Protein AF-A0AAW9LDX0-F1 (afdb_monomer_lite)

Structure (mmCIF, N/CA/C/O backbone):
data_AF-A0AAW9LDX0-F1
#
_entry.id   AF-A0AAW9LDX0-F1
#
loop_
_atom_site.group_PDB
_atom_site.id
_atom_site.type_symbol
_atom_site.label_atom_id
_atom_site.label_alt_id
_atom_site.label_comp_id
_atom_site.label_asym_id
_atom_site.label_entity_id
_atom_site.label_seq_id
_atom_site.pdbx_PDB_ins_code
_atom_site.Cartn_x
_atom_site.Cartn_y
_atom_site.Cartn_z
_atom_site.occupancy
_atom_site.B_iso_or_equiv
_atom_site.auth_seq_id
_atom_site.auth_comp_id
_atom_site.auth_asym_id
_atom_site.auth_atom_id
_atom_site.pdbx_PDB_model_num
ATOM 1 N N . MET A 1 1 ? -12.150 11.371 0.665 1.00 68.31 1 MET A N 1
ATOM 2 C CA . MET A 1 1 ? -12.452 10.011 1.153 1.00 68.31 1 MET A CA 1
ATOM 3 C C . MET A 1 1 ? -11.305 9.589 2.047 1.00 68.31 1 MET A C 1
ATOM 5 O O . MET A 1 1 ? -10.170 9.902 1.696 1.00 68.31 1 MET A O 1
ATOM 9 N N . HIS A 1 2 ? -11.597 9.000 3.203 1.00 87.31 2 HIS A N 1
ATOM 10 C CA . HIS A 1 2 ? -10.566 8.363 4.020 1.00 87.31 2 HIS A CA 1
ATOM 11 C C . HIS A 1 2 ? -10.265 6.998 3.393 1.00 87.31 2 HIS A C 1
ATOM 13 O O . HIS A 1 2 ? -11.224 6.337 2.998 1.00 87.31 2 HIS A O 1
ATOM 19 N N . PRO A 1 3 ? -8.991 6.621 3.217 1.00 92.31 3 PRO A N 1
ATOM 20 C CA . PRO A 1 3 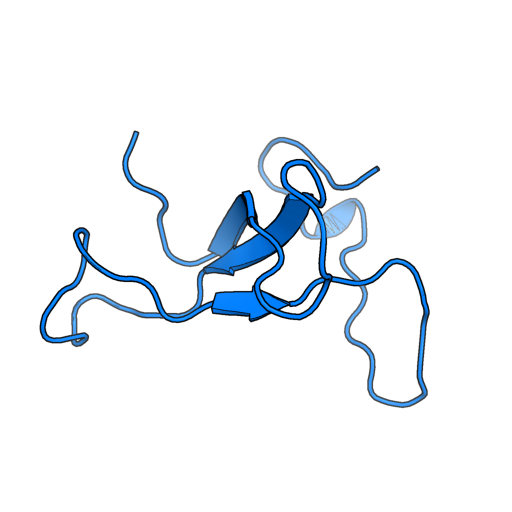? -8.643 5.296 2.726 1.00 92.31 3 PRO A CA 1
ATOM 21 C C . PRO A 1 3 ? -9.167 4.205 3.660 1.00 92.31 3 PRO A C 1
ATOM 23 O O . PRO A 1 3 ? -9.071 4.339 4.879 1.00 92.31 3 PRO A O 1
ATOM 26 N N . GLU A 1 4 ? -9.667 3.117 3.096 1.00 93.75 4 GLU A N 1
ATOM 27 C CA . GLU A 1 4 ? -10.090 1.931 3.838 1.00 93.75 4 GLU A CA 1
ATOM 28 C C . GLU A 1 4 ? -9.061 0.801 3.700 1.00 93.75 4 GLU A C 1
ATOM 30 O O . GLU A 1 4 ? -8.146 0.836 2.871 1.00 93.75 4 GLU A O 1
ATOM 35 N N . ARG A 1 5 ? -9.178 -0.233 4.539 1.00 95.75 5 ARG A N 1
ATOM 36 C CA . ARG A 1 5 ? -8.298 -1.403 4.456 1.00 95.75 5 ARG A CA 1
ATOM 37 C C . ARG A 1 5 ? -8.444 -2.077 3.091 1.00 95.75 5 ARG A C 1
ATOM 39 O O . ARG A 1 5 ? -9.513 -2.578 2.767 1.00 95.75 5 ARG A O 1
ATOM 46 N N . GLY A 1 6 ? -7.340 -2.195 2.359 1.00 95.81 6 GLY A N 1
ATOM 47 C CA . GLY A 1 6 ? -7.325 -2.714 0.988 1.00 95.81 6 GLY A CA 1
ATOM 48 C C . GLY A 1 6 ? -7.131 -1.629 -0.070 1.00 95.81 6 GLY A C 1
ATOM 49 O O . GLY A 1 6 ? -6.671 -1.946 -1.167 1.00 95.81 6 GLY A O 1
ATOM 50 N N . ASP A 1 7 ? -7.365 -0.359 0.268 1.00 95.62 7 ASP A N 1
ATOM 51 C CA . ASP A 1 7 ? -7.103 0.742 -0.651 1.00 95.62 7 ASP A CA 1
ATOM 52 C C . ASP A 1 7 ? -5.607 0.891 -0.926 1.00 95.62 7 ASP A C 1
ATOM 54 O O . ASP A 1 7 ? -4.751 0.751 -0.042 1.00 95.62 7 ASP A O 1
ATOM 58 N N . VAL A 1 8 ? -5.296 1.256 -2.170 1.00 95.69 8 VAL A N 1
ATOM 59 C CA . VAL A 1 8 ? -3.952 1.664 -2.570 1.00 95.69 8 VAL A CA 1
ATOM 60 C C . VAL A 1 8 ? -3.928 3.156 -2.851 1.00 95.69 8 VAL A C 1
ATOM 62 O O . VAL A 1 8 ? -4.607 3.657 -3.745 1.00 95.69 8 VAL A O 1
ATOM 65 N N . VAL A 1 9 ? -3.091 3.872 -2.104 1.00 94.38 9 VAL A N 1
ATOM 66 C CA . VAL A 1 9 ? -2.980 5.333 -2.167 1.00 94.38 9 VAL A CA 1
ATOM 67 C C . VAL A 1 9 ? -1.591 5.765 -2.613 1.00 94.38 9 VAL A C 1
ATOM 69 O O . VAL A 1 9 ? -0.591 5.122 -2.296 1.00 94.38 9 VAL A O 1
ATOM 72 N N . ARG A 1 10 ? -1.498 6.888 -3.332 1.00 92.19 10 ARG A N 1
ATOM 73 C CA . ARG A 1 10 ? -0.209 7.549 -3.574 1.00 92.19 10 ARG A CA 1
ATOM 74 C C . ARG A 1 10 ? 0.096 8.504 -2.435 1.00 92.19 10 ARG A C 1
ATOM 76 O O . ARG A 1 10 ? -0.703 9.383 -2.131 1.00 92.19 10 ARG A O 1
ATOM 83 N N . SER A 1 11 ? 1.269 8.343 -1.841 1.00 91.44 11 SER A N 1
ATOM 84 C CA . SER A 1 11 ? 1.769 9.235 -0.797 1.00 91.44 11 SER A CA 1
ATOM 85 C C . SER A 1 11 ? 3.287 9.358 -0.889 1.00 91.44 11 SER A C 1
ATOM 87 O O . SER A 1 11 ? 3.938 8.600 -1.620 1.00 91.44 11 SER A O 1
ATOM 89 N N . THR A 1 12 ? 3.845 10.322 -0.164 1.00 90.94 12 THR A N 1
ATOM 90 C CA . THR A 1 12 ? 5.282 10.592 -0.084 1.00 90.94 12 THR A CA 1
ATOM 91 C C . THR A 1 12 ? 6.064 9.323 0.261 1.00 90.94 12 THR A C 1
ATOM 93 O O . THR A 1 12 ? 5.650 8.533 1.107 1.00 90.94 12 THR A O 1
ATOM 96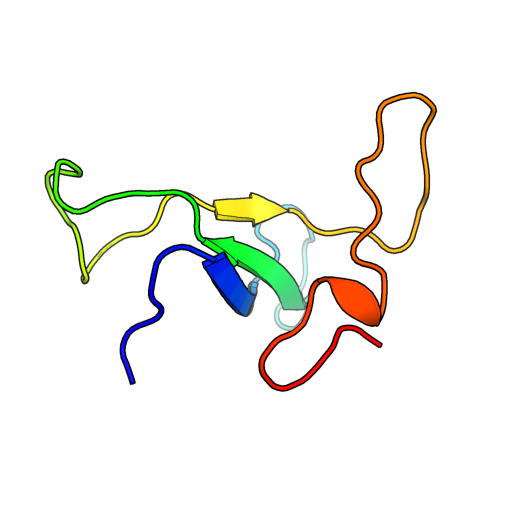 N N . ASP A 1 13 ? 7.196 9.115 -0.407 1.00 90.94 13 ASP A N 1
ATOM 97 C CA . ASP A 1 13 ? 8.165 8.062 -0.111 1.00 90.94 13 ASP A CA 1
ATOM 98 C C . ASP A 1 13 ? 9.188 8.589 0.911 1.00 90.94 13 ASP A C 1
ATOM 100 O O . ASP A 1 13 ? 10.083 9.347 0.531 1.00 90.94 13 ASP A O 1
ATOM 104 N N . PRO A 1 14 ? 9.095 8.209 2.199 1.00 87.31 14 PRO A N 1
ATOM 105 C CA . PRO A 1 14 ? 9.981 8.729 3.236 1.00 87.31 14 PRO A CA 1
ATOM 106 C C . PRO A 1 14 ? 11.424 8.223 3.090 1.00 87.31 14 PRO A C 1
ATOM 108 O O . PRO A 1 14 ? 12.313 8.703 3.791 1.00 87.31 14 PRO A O 1
ATOM 111 N N . PHE A 1 15 ? 11.673 7.258 2.197 1.00 85.94 15 PHE A N 1
ATOM 112 C CA . PHE A 1 15 ? 12.986 6.648 1.992 1.00 85.94 15 PHE A CA 1
ATOM 113 C C . PHE A 1 15 ? 13.776 7.277 0.840 1.00 85.94 15 PHE A C 1
ATOM 115 O O . PHE A 1 15 ? 14.928 6.897 0.617 1.00 85.94 15 PHE A O 1
ATOM 122 N N . LYS A 1 16 ? 13.198 8.236 0.104 1.00 81.94 16 LYS A N 1
ATOM 123 C CA . LYS A 1 16 ? 13.910 8.978 -0.943 1.00 81.94 16 LYS A CA 1
ATOM 124 C C . LYS A 1 16 ? 14.084 10.439 -0.550 1.00 81.94 16 LYS A C 1
ATOM 126 O O . LYS A 1 16 ? 13.149 11.104 -0.124 1.00 81.94 16 LYS A O 1
ATOM 131 N N . LEU A 1 17 ? 15.304 10.942 -0.723 1.00 74.81 17 LEU A N 1
ATOM 132 C CA . LEU A 1 17 ? 15.623 12.353 -0.527 1.00 74.81 17 LEU A CA 1
ATOM 133 C C . LEU A 1 17 ? 15.158 13.153 -1.756 1.00 74.81 17 LEU A C 1
ATOM 135 O O . LEU A 1 17 ? 15.567 12.846 -2.874 1.00 74.81 17 LEU A O 1
ATOM 139 N N . GLY A 1 18 ? 14.324 14.174 -1.544 1.00 65.75 18 GLY A N 1
ATOM 140 C CA . GLY A 1 18 ? 13.778 15.044 -2.596 1.00 65.75 18 GLY A CA 1
ATOM 141 C C . GLY A 1 18 ? 12.250 15.139 -2.534 1.00 65.75 18 GLY A C 1
ATOM 142 O O . GLY A 1 18 ? 11.577 14.143 -2.292 1.00 65.75 18 GLY A O 1
ATOM 143 N N . ALA A 1 19 ? 11.711 16.345 -2.731 1.00 59.25 19 ALA A N 1
ATOM 144 C CA . ALA A 1 19 ? 10.343 16.719 -2.351 1.00 59.25 19 ALA A CA 1
ATOM 145 C C . ALA A 1 19 ? 9.204 15.982 -3.089 1.00 59.25 19 ALA A C 1
ATOM 147 O O . ALA A 1 19 ? 8.070 16.037 -2.627 1.00 59.25 19 ALA A O 1
ATOM 148 N N . ASP A 1 20 ? 9.491 15.251 -4.171 1.00 68.25 20 ASP A N 1
ATOM 149 C CA . ASP A 1 20 ? 8.453 14.787 -5.106 1.00 68.25 20 ASP A CA 1
ATOM 150 C C . ASP A 1 20 ? 8.443 13.272 -5.354 1.00 68.25 20 ASP A C 1
ATOM 152 O O . ASP A 1 20 ? 7.778 12.786 -6.273 1.00 68.25 20 ASP A O 1
ATOM 156 N N . SER A 1 21 ? 9.161 12.481 -4.550 1.00 83.44 21 SER A N 1
ATOM 157 C CA . SER A 1 21 ? 9.046 11.027 -4.671 1.00 83.44 21 SER A CA 1
ATOM 158 C C . SER A 1 21 ? 7.747 10.552 -4.029 1.00 83.44 21 SER A C 1
ATOM 160 O O . SER A 1 21 ? 7.663 10.427 -2.810 1.00 83.44 21 SER A O 1
ATOM 162 N N . GLN A 1 22 ? 6.746 10.234 -4.846 1.00 89.62 22 GLN A N 1
ATOM 163 C CA . GLN A 1 22 ? 5.564 9.492 -4.412 1.00 89.62 22 GLN A CA 1
ATOM 164 C C . GLN A 1 22 ? 5.703 8.008 -4.738 1.00 89.62 22 GLN A C 1
ATOM 166 O O . GLN A 1 22 ? 6.304 7.622 -5.745 1.00 89.62 22 GLN A O 1
ATOM 171 N N . ARG A 1 23 ? 5.085 7.168 -3.911 1.00 91.81 23 ARG A N 1
ATOM 172 C CA . ARG A 1 23 ? 4.941 5.733 -4.168 1.00 91.81 23 ARG A CA 1
ATOM 173 C C . ARG A 1 23 ? 3.521 5.262 -3.827 1.00 91.81 23 ARG A C 1
ATOM 175 O O . ARG A 1 23 ? 2.855 5.921 -3.026 1.00 91.81 23 ARG A O 1
ATOM 182 N N . PRO A 1 24 ? 3.044 4.151 -4.412 1.00 94.75 24 PRO A N 1
ATOM 183 C CA . PRO A 1 24 ? 1.805 3.524 -3.975 1.00 94.75 24 PRO A CA 1
ATOM 184 C C . PRO A 1 24 ? 1.998 2.787 -2.641 1.00 94.75 24 PRO A C 1
ATOM 186 O O . PRO A 1 24 ? 3.044 2.168 -2.398 1.00 94.75 24 PRO A O 1
ATOM 189 N N . TRP A 1 25 ? 0.975 2.842 -1.796 1.00 95.19 25 TRP A N 1
ATOM 190 C CA . TRP A 1 25 ? 0.930 2.250 -0.463 1.00 95.19 25 TRP A CA 1
ATOM 191 C C . TRP A 1 25 ? -0.389 1.509 -0.267 1.00 95.19 25 TRP A C 1
ATOM 193 O O . TRP A 1 25 ? -1.442 2.109 -0.455 1.00 95.19 25 TRP A O 1
ATOM 203 N N . LEU A 1 26 ? -0.326 0.235 0.118 1.00 96.31 26 LEU A N 1
ATOM 204 C CA . LEU A 1 26 ? -1.500 -0.573 0.453 1.00 96.31 26 LEU A CA 1
ATOM 205 C C . LEU A 1 26 ? -1.851 -0.396 1.930 1.00 96.31 26 LEU A C 1
ATOM 207 O O . LEU A 1 26 ? -1.027 -0.726 2.785 1.00 96.31 26 LEU A O 1
ATOM 211 N N . VAL A 1 27 ? -3.055 0.080 2.230 1.00 96.25 27 VAL A N 1
ATOM 212 C CA . VAL A 1 27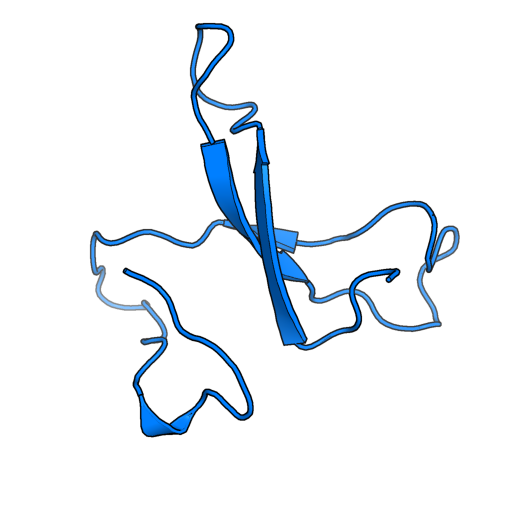 ? -3.557 0.241 3.601 1.00 96.25 27 VAL A CA 1
ATOM 213 C C . VAL A 1 27 ? -3.902 -1.125 4.201 1.00 96.25 27 VAL A C 1
ATOM 215 O O . VAL A 1 27 ? -4.663 -1.894 3.611 1.00 96.25 27 VAL A O 1
ATOM 218 N N . VAL A 1 28 ? -3.350 -1.439 5.379 1.00 96.62 28 VAL A N 1
ATOM 219 C CA . VAL A 1 28 ? -3.530 -2.750 6.036 1.00 96.62 28 VAL A CA 1
ATOM 220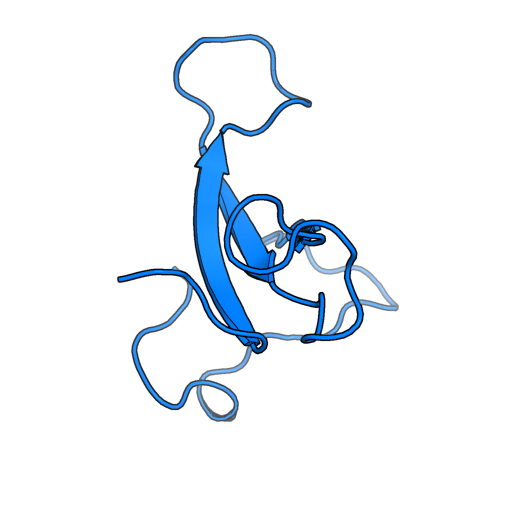 C C . VAL A 1 28 ? -4.045 -2.685 7.474 1.00 96.62 28 VAL A C 1
ATOM 222 O O . VAL A 1 28 ? -4.430 -3.734 8.003 1.00 96.62 28 VAL A O 1
ATOM 225 N N . ASN A 1 29 ? -4.070 -1.505 8.112 1.00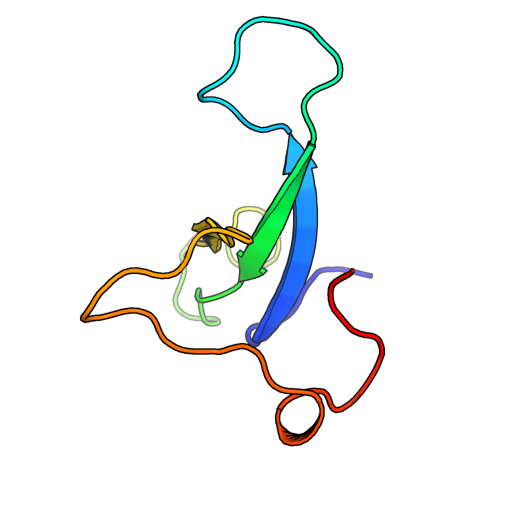 94.81 29 ASN A N 1
ATOM 226 C CA . ASN A 1 29 ? -4.694 -1.364 9.431 1.00 94.81 29 ASN A CA 1
ATOM 227 C C . ASN A 1 29 ? -6.192 -1.678 9.370 1.00 94.81 29 ASN A C 1
ATOM 229 O O . ASN A 1 29 ? -6.825 -1.607 8.322 1.00 94.81 29 ASN A O 1
ATOM 233 N N . ASN A 1 30 ? -6.735 -2.070 10.514 1.00 93.25 30 ASN A N 1
ATOM 234 C CA . ASN A 1 30 ? -8.161 -2.265 10.729 1.00 93.25 30 ASN A CA 1
ATOM 235 C C . ASN A 1 30 ? -8.644 -1.288 11.813 1.00 93.25 30 ASN A C 1
ATOM 237 O O . ASN A 1 30 ? -7.838 -0.583 12.422 1.00 93.25 30 ASN A O 1
ATOM 241 N N . GLU A 1 31 ? -9.937 -1.341 12.119 1.00 91.38 31 GLU A N 1
ATOM 242 C CA . GLU A 1 31 ? -10.603 -0.487 13.115 1.00 91.38 31 GLU A CA 1
ATOM 243 C C . GLU A 1 31 ? -10.057 -0.640 14.549 1.00 91.38 31 GLU A C 1
ATOM 245 O O . GLU A 1 31 ? -10.355 0.170 15.420 1.00 91.38 31 GLU A O 1
ATOM 250 N N . SER A 1 32 ? -9.241 -1.668 14.830 1.00 94.00 32 SER A N 1
ATOM 251 C CA . SER A 1 32 ? -8.580 -1.805 16.138 1.00 94.00 32 SER A CA 1
ATOM 252 C C . SER A 1 32 ? -7.324 -0.936 16.279 1.00 94.00 32 SER A C 1
ATOM 254 O O . SER A 1 32 ? -6.743 -0.867 17.365 1.00 94.00 32 SER A O 1
ATOM 256 N N . HIS A 1 33 ? -6.878 -0.281 15.200 1.00 91.81 33 HIS A N 1
ATOM 257 C CA . HIS A 1 33 ? -5.769 0.662 15.254 1.00 91.81 33 HIS A CA 1
ATOM 258 C C . HIS A 1 33 ? -6.161 1.893 16.094 1.00 91.81 33 HIS A C 1
ATOM 260 O O . HIS A 1 33 ? -7.177 2.517 15.801 1.00 91.81 33 HIS A O 1
ATOM 266 N N . PRO A 1 34 ? -5.364 2.297 17.106 1.00 92.50 34 PRO A N 1
ATOM 267 C CA . PRO A 1 34 ? -5.734 3.387 18.019 1.00 92.50 34 PRO A CA 1
ATOM 268 C C . PRO A 1 34 ? -5.984 4.751 17.365 1.00 92.50 34 PRO A C 1
ATOM 270 O O . PRO A 1 34 ? -6.558 5.627 18.003 1.00 92.50 34 PRO A O 1
ATOM 273 N N . PHE A 1 35 ? -5.526 4.928 16.126 1.00 92.12 35 PHE A N 1
ATOM 274 C CA . PHE A 1 35 ? -5.673 6.145 15.334 1.00 92.12 35 PHE A CA 1
ATOM 275 C C . PHE A 1 35 ? -6.305 5.837 13.976 1.00 92.12 35 PHE A C 1
ATOM 277 O O . PHE A 1 35 ? -5.956 6.470 12.981 1.00 92.12 35 PHE A O 1
ATOM 284 N N . ASP A 1 36 ? -7.165 4.816 13.903 1.00 86.75 36 ASP A N 1
ATOM 285 C CA . ASP A 1 36 ? -7.872 4.490 12.669 1.00 86.75 36 ASP A CA 1
ATOM 286 C C . ASP A 1 36 ? -8.538 5.737 12.070 1.00 86.75 36 ASP A C 1
ATOM 288 O O . ASP A 1 36 ? -8.949 6.651 12.787 1.00 86.75 36 ASP A O 1
ATOM 292 N N . SER A 1 37 ? -8.588 5.803 10.744 1.00 85.50 37 SER A N 1
ATOM 293 C CA . SER A 1 37 ? -8.967 6.980 9.950 1.00 85.50 37 SER A CA 1
ATOM 294 C C . SER A 1 37 ? -8.030 8.209 10.006 1.00 85.50 37 SER A C 1
ATOM 296 O O . SER A 1 37 ? -8.056 9.018 9.072 1.00 85.50 37 SER A O 1
ATOM 298 N N . GLU A 1 38 ? -7.146 8.331 11.005 1.00 91.69 38 GLU A N 1
ATOM 299 C CA . GLU A 1 38 ? -6.192 9.449 11.161 1.00 91.69 38 GLU A CA 1
ATOM 300 C C . GLU A 1 38 ? -4.750 9.078 10.777 1.00 91.69 38 GLU A C 1
ATOM 302 O O . GLU A 1 38 ? -4.046 9.852 10.122 1.00 91.69 38 GLU A O 1
ATOM 307 N N . GLN A 1 39 ? -4.303 7.890 11.180 1.00 93.12 39 GLN A N 1
ATOM 308 C CA . GLN A 1 39 ? -3.000 7.317 10.855 1.00 93.12 39 GLN A CA 1
ATOM 309 C C . GLN A 1 39 ? -3.195 5.908 10.310 1.00 93.12 39 GLN A C 1
ATOM 311 O O . GLN A 1 39 ? -4.114 5.187 10.693 1.00 93.12 39 GLN A O 1
ATOM 316 N N . TYR A 1 40 ? -2.312 5.514 9.399 1.00 94.00 40 TYR A N 1
ATOM 317 C CA . TYR A 1 40 ? -2.461 4.266 8.665 1.00 94.00 40 TYR A CA 1
ATOM 318 C C . TYR A 1 40 ? -1.185 3.446 8.748 1.00 94.00 40 TYR A C 1
ATOM 320 O O . TYR A 1 40 ? -0.074 3.966 8.613 1.00 94.00 40 TYR A O 1
ATOM 328 N N . VAL A 1 41 ? -1.359 2.138 8.915 1.00 95.44 41 VAL A N 1
ATOM 329 C CA . VAL A 1 41 ? -0.290 1.169 8.680 1.00 95.44 41 VAL A CA 1
ATOM 330 C C . VAL A 1 41 ? -0.412 0.745 7.229 1.00 95.44 41 VAL A C 1
ATOM 332 O O . VAL A 1 41 ? -1.456 0.234 6.818 1.00 95.44 41 VAL A O 1
ATOM 335 N N . ALA A 1 42 ? 0.648 0.959 6.455 1.00 95.50 42 ALA A N 1
ATOM 336 C CA . ALA A 1 42 ? 0.634 0.671 5.034 1.00 95.50 42 ALA A CA 1
ATOM 337 C C . ALA A 1 42 ? 1.886 -0.074 4.569 1.00 95.50 42 ALA A C 1
ATOM 339 O O . ALA A 1 42 ? 2.979 0.086 5.117 1.00 95.50 42 ALA A O 1
ATOM 340 N N . VAL A 1 43 ? 1.714 -0.875 3.521 1.00 95.62 43 VAL A N 1
ATOM 341 C CA . VAL A 1 43 ? 2.783 -1.642 2.882 1.00 95.62 43 VAL A CA 1
ATOM 342 C C . VAL A 1 43 ? 3.227 -0.940 1.608 1.00 95.62 43 VAL A C 1
ATOM 344 O O . VAL A 1 43 ? 2.428 -0.543 0.761 1.00 95.62 43 VAL A O 1
ATOM 347 N N . ALA A 1 44 ? 4.539 -0.804 1.469 1.00 94.19 44 ALA A N 1
ATOM 348 C CA . ALA A 1 44 ? 5.177 -0.196 0.322 1.00 94.19 44 ALA A CA 1
ATOM 349 C C . ALA A 1 44 ? 5.044 -1.076 -0.945 1.00 94.19 44 ALA A C 1
ATOM 351 O O . ALA A 1 44 ? 5.684 -2.119 -1.044 1.00 94.19 44 ALA A O 1
ATOM 352 N N . VAL A 1 45 ? 4.294 -0.629 -1.962 1.00 94.25 45 VAL A N 1
ATOM 353 C CA . VAL A 1 45 ? 4.192 -1.312 -3.272 1.00 94.25 45 VAL A CA 1
ATOM 354 C C . VAL A 1 45 ? 5.385 -0.978 -4.173 1.00 94.25 45 VAL A C 1
ATOM 356 O O . VAL A 1 45 ? 5.866 0.154 -4.171 1.00 94.25 45 VAL A O 1
ATOM 359 N N . SER A 1 46 ? 5.882 -1.940 -4.947 1.00 90.88 46 SER A N 1
ATOM 360 C CA . SER A 1 46 ? 7.011 -1.773 -5.871 1.00 90.88 46 SER A CA 1
ATOM 361 C C . SER A 1 46 ? 6.708 -2.440 -7.211 1.00 90.88 46 SER A C 1
ATOM 363 O O . SER A 1 46 ? 6.077 -3.491 -7.240 1.00 90.88 46 SER A O 1
ATOM 365 N N . THR A 1 47 ? 7.217 -1.880 -8.310 1.00 90.75 47 THR A N 1
ATOM 366 C CA . THR A 1 47 ? 7.187 -2.525 -9.637 1.00 90.75 47 THR A CA 1
ATOM 367 C C . THR A 1 47 ? 8.264 -3.603 -9.792 1.00 90.75 47 THR A C 1
ATOM 369 O O . THR A 1 47 ? 8.228 -4.407 -10.720 1.00 90.75 47 THR A O 1
ATOM 372 N N . LYS A 1 48 ? 9.238 -3.651 -8.873 1.00 92.06 48 LYS A N 1
ATOM 373 C CA . LYS A 1 48 ? 10.264 -4.697 -8.835 1.00 92.06 48 LYS A CA 1
ATOM 374 C C . LYS A 1 48 ? 9.737 -5.932 -8.104 1.00 92.06 48 LYS A C 1
ATOM 376 O O . LYS A 1 48 ? 9.380 -5.833 -6.932 1.00 92.06 48 LYS A O 1
ATOM 381 N N . ARG A 1 49 ? 9.756 -7.080 -8.786 1.00 92.50 49 ARG A N 1
ATOM 382 C CA . ARG A 1 49 ? 9.384 -8.395 -8.243 1.00 92.50 49 ARG A CA 1
ATOM 383 C C . ARG A 1 49 ? 10.580 -9.089 -7.580 1.00 92.50 49 ARG A C 1
ATOM 385 O O . ARG A 1 49 ? 11.687 -9.069 -8.117 1.00 92.50 49 ARG A O 1
ATOM 392 N N . TYR A 1 50 ? 10.316 -9.728 -6.447 1.00 92.69 50 TYR A N 1
ATOM 393 C CA . TYR A 1 50 ? 11.204 -10.619 -5.693 1.00 92.69 50 TYR A CA 1
ATOM 394 C C . TYR A 1 50 ? 10.517 -11.980 -5.493 1.00 92.69 50 TYR A C 1
ATOM 396 O O . TYR A 1 50 ? 9.337 -12.110 -5.816 1.00 92.69 50 TYR A O 1
ATOM 404 N N . GLU A 1 51 ? 11.236 -12.974 -4.966 1.00 95.81 51 GLU A N 1
ATOM 405 C CA . GLU A 1 51 ? 10.729 -14.344 -4.770 1.00 95.81 51 GLU A CA 1
ATOM 406 C C . GLU A 1 51 ? 9.421 -14.381 -3.959 1.00 95.81 51 GLU A C 1
ATOM 408 O O . GLU A 1 51 ? 8.425 -14.909 -4.443 1.00 95.81 51 GLU A O 1
ATOM 413 N N . ASP A 1 52 ? 9.373 -13.690 -2.817 1.00 94.56 52 ASP A N 1
ATOM 414 C CA . ASP A 1 52 ? 8.198 -13.657 -1.926 1.00 94.56 52 ASP A CA 1
ATOM 415 C C . ASP A 1 52 ? 7.201 -12.525 -2.243 1.00 94.56 52 ASP A C 1
ATOM 417 O O . ASP A 1 52 ? 6.412 -12.103 -1.394 1.00 94.56 52 ASP A O 1
ATOM 421 N N . SER A 1 53 ? 7.253 -11.949 -3.447 1.00 94.62 53 SER A N 1
ATOM 422 C CA . SER A 1 53 ? 6.351 -10.847 -3.801 1.00 94.62 53 SER A CA 1
ATOM 423 C C . SER A 1 53 ? 4.930 -11.332 -4.072 1.00 94.62 53 SER A C 1
ATOM 425 O O . SER A 1 53 ? 4.714 -12.218 -4.895 1.00 94.62 53 SER A O 1
ATOM 427 N N . LEU A 1 54 ? 3.950 -10.654 -3.472 1.00 94.19 54 LEU A N 1
ATOM 428 C CA . LEU A 1 54 ? 2.538 -10.814 -3.810 1.00 94.19 54 LEU A CA 1
ATOM 429 C C . LEU A 1 54 ? 2.172 -9.873 -4.970 1.00 94.19 54 LEU A C 1
ATOM 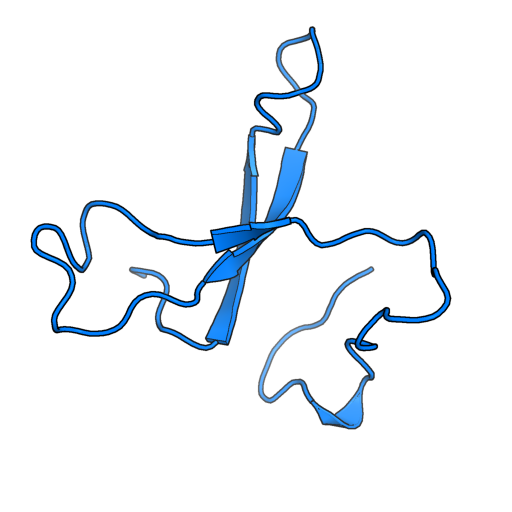431 O O . LEU A 1 54 ? 2.320 -8.655 -4.827 1.00 94.19 54 LEU A O 1
ATOM 435 N N . PRO A 1 55 ? 1.737 -10.393 -6.132 1.00 92.81 55 PRO A N 1
ATOM 436 C CA . PRO A 1 55 ? 1.365 -9.552 -7.261 1.00 92.81 55 PRO A CA 1
ATOM 437 C C . PRO A 1 55 ? 0.009 -8.875 -7.027 1.00 92.81 55 PRO A C 1
ATOM 439 O O . PRO A 1 55 ? -0.945 -9.516 -6.600 1.00 92.81 55 PRO A O 1
ATOM 442 N N . LEU A 1 56 ? -0.086 -7.594 -7.388 1.00 93.19 56 LEU A N 1
ATOM 443 C CA . LEU A 1 56 ? -1.357 -6.877 -7.518 1.00 93.19 56 LEU A CA 1
ATOM 444 C C . LEU A 1 56 ? -1.857 -7.011 -8.967 1.00 93.19 56 LEU A C 1
ATOM 446 O O . LEU A 1 56 ? -1.716 -6.078 -9.755 1.00 93.19 56 LEU A O 1
ATOM 450 N N . SER A 1 57 ? -2.332 -8.203 -9.345 1.00 92.56 57 SER A N 1
ATOM 451 C CA . SER A 1 57 ? -2.883 -8.474 -10.684 1.00 92.56 57 SER A CA 1
ATOM 452 C C . SER A 1 57 ? -4.195 -7.723 -10.936 1.00 92.56 57 SER A C 1
ATOM 454 O O . SER A 1 57 ? -4.867 -7.311 -9.998 1.00 92.56 57 SER A O 1
ATOM 456 N N . ASP A 1 58 ? -4.601 -7.598 -12.200 1.00 91.94 58 ASP A N 1
ATOM 457 C CA . ASP A 1 58 ? -5.858 -6.927 -12.575 1.00 91.94 58 ASP A CA 1
ATOM 458 C C . ASP A 1 58 ? -7.090 -7.517 -11.861 1.00 91.94 58 ASP A C 1
ATOM 460 O O . ASP A 1 58 ? -8.031 -6.804 -11.540 1.00 91.94 58 ASP A O 1
ATOM 464 N N . GLU A 1 59 ? -7.054 -8.813 -11.547 1.00 93.88 59 GLU A N 1
ATOM 465 C CA . GLU A 1 59 ? -8.139 -9.549 -10.887 1.00 93.88 59 GLU A CA 1
ATOM 466 C C . GLU A 1 59 ? -8.354 -9.175 -9.413 1.00 93.88 59 GLU A C 1
ATOM 468 O O . GLU A 1 59 ? -9.425 -9.452 -8.877 1.00 93.88 59 GLU A O 1
ATOM 473 N N . VAL A 1 60 ? -7.360 -8.580 -8.737 1.00 93.81 60 VAL A N 1
ATOM 474 C CA . VAL A 1 60 ? -7.493 -8.207 -7.314 1.00 93.81 60 VAL A CA 1
ATOM 475 C C . VAL A 1 60 ? -8.060 -6.802 -7.111 1.00 93.81 60 VAL A C 1
ATOM 477 O O . VAL A 1 60 ? -8.289 -6.399 -5.972 1.00 93.81 60 VAL A O 1
ATOM 480 N N . TRP A 1 61 ? -8.276 -6.047 -8.191 1.00 94.69 61 TRP A N 1
ATOM 481 C CA . TRP A 1 61 ? -8.804 -4.689 -8.130 1.00 94.69 61 TRP A CA 1
ATOM 482 C C . TRP A 1 61 ? -10.319 -4.683 -8.298 1.00 94.69 61 TRP A C 1
ATOM 484 O O . TRP A 1 61 ? -10.841 -5.070 -9.340 1.00 94.69 61 TRP A O 1
ATOM 494 N N . GLU A 1 62 ? -11.031 -4.164 -7.300 1.00 95.12 62 GLU A N 1
ATOM 495 C CA . GLU A 1 62 ? -12.454 -3.838 -7.452 1.00 95.12 62 GLU A CA 1
ATOM 496 C C . GLU A 1 62 ? -12.637 -2.541 -8.253 1.00 95.12 62 GLU A C 1
ATOM 498 O O . GLU A 1 62 ? -13.513 -2.438 -9.112 1.00 95.12 62 GLU A O 1
ATOM 503 N N . ILE A 1 63 ? -11.790 -1.541 -7.977 1.00 93.12 63 ILE A N 1
ATOM 504 C CA . ILE A 1 63 ? -11.793 -0.220 -8.612 1.00 93.12 63 ILE A CA 1
ATOM 505 C C . ILE A 1 63 ? -10.342 0.251 -8.781 1.00 93.12 63 ILE A C 1
ATOM 507 O O . ILE A 1 63 ? -9.523 0.119 -7.874 1.00 93.12 63 ILE A O 1
ATOM 511 N N . GLY A 1 64 ? -10.030 0.868 -9.924 1.00 90.88 64 GLY A N 1
ATOM 512 C CA . GLY A 1 64 ? -8.724 1.481 -10.174 1.00 90.88 64 GLY A CA 1
ATOM 513 C C . GLY A 1 64 ? -7.681 0.496 -10.703 1.00 90.88 64 GLY A C 1
ATOM 514 O O . GLY A 1 64 ? -7.970 -0.281 -11.607 1.00 90.88 64 GLY A O 1
ATOM 515 N N . GLY A 1 65 ? -6.450 0.605 -10.199 1.00 87.88 65 GLY A N 1
ATOM 516 C CA . GLY A 1 65 ? -5.296 -0.186 -10.627 1.00 87.88 65 GLY A CA 1
ATOM 517 C C . GLY A 1 65 ? -3.969 0.487 -10.270 1.00 87.88 65 GLY A C 1
ATOM 518 O O . GLY A 1 65 ? -3.925 1.672 -9.921 1.00 87.88 65 GLY A O 1
ATOM 519 N N . VAL A 1 66 ? -2.870 -0.259 -10.377 1.00 72.69 66 VAL A N 1
ATOM 520 C CA . VAL A 1 66 ? -1.507 0.290 -10.300 1.00 72.69 66 VAL A CA 1
ATOM 521 C C . VAL A 1 66 ? -0.895 0.375 -11.701 1.00 72.69 66 VAL A C 1
ATOM 523 O O . VAL A 1 66 ? -1.104 -0.539 -12.494 1.00 72.69 66 VAL A O 1
ATOM 526 N N . PRO A 1 67 ? -0.179 1.466 -12.027 1.00 64.69 67 PRO A N 1
ATOM 527 C CA . PRO A 1 67 ? 0.524 1.599 -13.301 1.00 64.69 67 PRO A CA 1
ATOM 528 C C . PRO A 1 67 ? 1.764 0.705 -13.405 1.00 64.69 67 PRO A C 1
ATOM 530 O O . PRO A 1 67 ? 2.318 0.318 -12.348 1.00 64.69 67 PRO A O 1
#

Radius of gyration: 12.99 Å; chains: 1; bounding box: 28×31×31 Å

Sequence (67 aa):
MHPERGDVVRSTDPFKLGADSQRPWLVVNNESHPFDSEQYVAVAVSTKRYEDSLPLSDEVWEIGGVP

Foldseek 3Di:
DQDDQQDWDWDDDPPDPDDDDIFIWGFHDDPVPPQPSNDTDTDTDDPDDDPPDDDPDPVSDPDDDDD

Secondary structure (DSSP, 8-state):
----TT-EEEEE-TTSSSTT-EEEEEE---TTSTTTTTS--EEE--SS--TTPPP--GGG-SS----

pLDDT: mean 89.89, std 8.31, range [59.25, 96.62]